Protein AF-A0A2S2R3Y6-F1 (afdb_monomer)

Sequence (111 aa):
MTKILRKYFHQPDPNNTWIRNPFSCDIEKIKNLSEQEQDELIDLVTNGTMKNIFNDKKLIDFWLIVQNDQKQLAEKALRHLIPFCKTYRCEQAFSTYCYMKNKFRNRLNID

pLDDT: mean 82.46, std 13.68, range [43.47, 96.75]

Nearest PDB structures (foldseek):
  5hyn-assembly3_M  TM=2.898E-01  e=4.322E+00  Homo sapiens
  8csr-assembly1_L  TM=2.266E-01  e=9.990E+00  Homo sapiens

Structure (mmCIF, N/CA/C/O backbone):
data_AF-A0A2S2R3Y6-F1
#
_entry.id   AF-A0A2S2R3Y6-F1
#
loop_
_atom_site.group_PDB
_atom_site.id
_atom_site.type_symbol
_atom_site.label_atom_id
_atom_site.label_alt_id
_atom_site.label_comp_id
_atom_site.label_asym_id
_atom_site.label_entity_id
_atom_site.label_seq_id
_atom_site.pdbx_PDB_ins_code
_atom_site.Cartn_x
_atom_site.Cartn_y
_atom_site.Cartn_z
_atom_site.occupancy
_atom_site.B_iso_or_equiv
_atom_site.auth_seq_id
_atom_site.auth_comp_id
_atom_site.auth_asym_id
_atom_site.auth_atom_id
_atom_site.pdbx_PDB_model_num
ATOM 1 N N . MET A 1 1 ? 20.205 -19.215 -7.892 1.00 43.47 1 MET A N 1
ATOM 2 C CA . MET A 1 1 ? 19.682 -17.896 -8.327 1.00 43.47 1 MET A CA 1
ATOM 3 C C . MET A 1 1 ? 19.050 -17.051 -7.202 1.00 43.47 1 MET A C 1
ATOM 5 O O . MET A 1 1 ? 18.785 -15.881 -7.419 1.00 43.47 1 MET A O 1
ATOM 9 N N . THR A 1 2 ? 18.853 -17.575 -5.984 1.00 53.50 2 THR A N 1
ATOM 10 C CA . THR A 1 2 ? 18.064 -16.928 -4.906 1.00 53.50 2 THR A CA 1
ATOM 11 C C . THR A 1 2 ? 18.861 -16.153 -3.841 1.00 53.50 2 THR A C 1
ATOM 13 O O . THR A 1 2 ? 18.279 -15.326 -3.144 1.00 53.50 2 THR A O 1
ATOM 16 N N . LYS A 1 3 ? 20.180 -16.367 -3.697 1.00 56.59 3 LYS A N 1
ATOM 17 C CA . LYS A 1 3 ? 20.990 -15.695 -2.652 1.00 56.59 3 LYS A CA 1
ATOM 18 C C . LYS A 1 3 ? 21.219 -14.197 -2.905 1.00 56.59 3 LYS A C 1
ATOM 20 O O . LYS A 1 3 ? 21.230 -13.431 -1.952 1.00 56.59 3 LYS A O 1
ATOM 25 N N . ILE A 1 4 ? 21.372 -13.779 -4.165 1.00 63.06 4 ILE A N 1
ATOM 26 C CA . ILE A 1 4 ? 21.692 -12.382 -4.515 1.00 63.06 4 ILE A CA 1
ATOM 27 C C . ILE A 1 4 ? 20.490 -11.470 -4.258 1.00 63.06 4 ILE A C 1
ATOM 29 O O . ILE A 1 4 ? 20.644 -10.418 -3.652 1.00 63.06 4 ILE A O 1
ATOM 33 N N . LEU A 1 5 ? 19.282 -11.898 -4.634 1.00 57.47 5 LEU A N 1
ATOM 34 C CA . LEU A 1 5 ? 18.066 -11.100 -4.449 1.00 57.47 5 LEU A CA 1
ATOM 35 C C . LEU A 1 5 ? 17.780 -10.801 -2.968 1.00 57.47 5 LEU A C 1
ATOM 37 O O . LEU A 1 5 ? 17.382 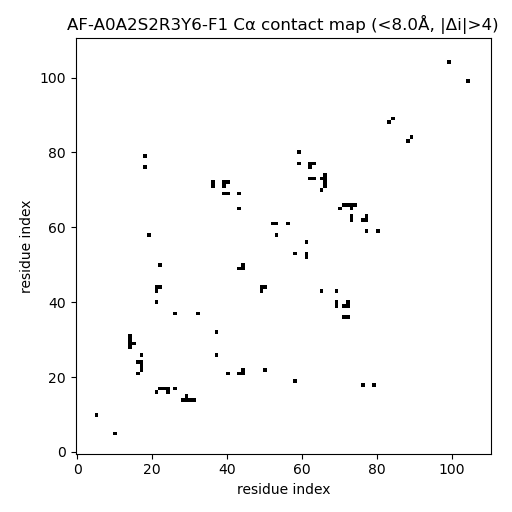-9.689 -2.645 1.00 57.47 5 LEU A O 1
ATOM 41 N N . ARG A 1 6 ? 18.083 -11.726 -2.047 1.00 62.94 6 ARG A N 1
ATOM 42 C CA . ARG A 1 6 ? 17.937 -11.485 -0.597 1.00 62.94 6 ARG A CA 1
ATOM 43 C C . ARG A 1 6 ? 18.834 -10.367 -0.052 1.00 62.94 6 ARG A C 1
ATOM 45 O O . ARG A 1 6 ? 18.536 -9.842 1.010 1.00 62.94 6 ARG A O 1
ATOM 52 N N . LYS A 1 7 ? 19.915 -9.998 -0.753 1.00 65.25 7 LYS A N 1
ATOM 53 C CA . LYS A 1 7 ? 20.753 -8.844 -0.384 1.00 65.25 7 LYS A CA 1
ATOM 54 C C . LYS A 1 7 ? 20.047 -7.513 -0.662 1.00 65.25 7 LYS A C 1
ATOM 56 O O . LYS A 1 7 ? 20.302 -6.537 0.029 1.00 65.25 7 LYS A O 1
ATOM 61 N N . TYR A 1 8 ? 19.193 -7.478 -1.683 1.00 62.50 8 TYR A N 1
ATOM 62 C CA . TYR A 1 8 ? 18.548 -6.254 -2.167 1.00 62.50 8 TYR A CA 1
ATOM 63 C C . TYR A 1 8 ? 17.102 -6.103 -1.684 1.00 62.50 8 TYR A C 1
ATOM 65 O O . TYR A 1 8 ? 16.590 -4.990 -1.645 1.00 62.50 8 TYR A O 1
ATOM 73 N N . PHE A 1 9 ? 16.449 -7.205 -1.308 1.00 65.69 9 PHE A N 1
ATOM 74 C CA . PHE A 1 9 ? 15.077 -7.213 -0.811 1.00 65.69 9 PHE A CA 1
ATOM 75 C C . PHE A 1 9 ? 15.037 -7.768 0.612 1.00 65.69 9 PHE A C 1
ATOM 77 O O . PHE A 1 9 ? 15.364 -8.936 0.838 1.00 65.69 9 PHE A O 1
ATOM 84 N N . HIS A 1 10 ? 14.608 -6.937 1.564 1.00 67.56 10 HIS A N 1
ATOM 85 C CA . HIS A 1 10 ? 14.323 -7.382 2.925 1.00 67.56 10 HIS A CA 1
ATOM 86 C C . HIS A 1 10 ? 13.190 -8.414 2.929 1.00 67.56 10 HIS A C 1
ATOM 88 O O . HIS A 1 10 ? 12.317 -8.408 2.056 1.00 67.56 10 HIS A O 1
ATOM 94 N N . GLN A 1 11 ? 13.212 -9.321 3.909 1.00 71.69 11 GLN A N 1
ATOM 95 C CA . GLN A 1 11 ? 12.102 -10.252 4.081 1.00 71.69 11 GLN A CA 1
ATOM 96 C C . GLN A 1 11 ? 10.811 -9.485 4.407 1.00 71.69 11 GLN A C 1
ATOM 98 O O . GLN A 1 11 ? 10.885 -8.431 5.044 1.00 71.69 11 GLN A O 1
ATOM 103 N N . PRO A 1 12 ? 9.640 -9.986 3.970 1.00 68.94 12 PRO A N 1
ATOM 104 C CA . PRO A 1 12 ? 8.365 -9.377 4.318 1.00 68.94 12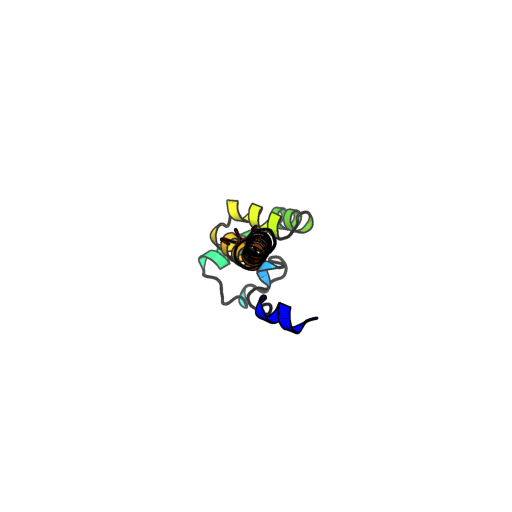 PRO A CA 1
ATOM 105 C C . PRO A 1 12 ? 8.213 -9.320 5.839 1.00 68.94 12 PRO A C 1
ATOM 107 O O . PRO A 1 12 ? 8.250 -10.355 6.502 1.00 68.94 12 PRO A O 1
ATOM 110 N N . ASP A 1 13 ? 8.057 -8.115 6.377 1.00 78.25 13 ASP A N 1
ATOM 111 C CA . ASP A 1 13 ? 7.756 -7.915 7.792 1.00 78.25 13 ASP A CA 1
ATOM 112 C C . ASP A 1 13 ? 6.289 -8.318 8.041 1.00 78.25 13 ASP A C 1
ATOM 114 O O . ASP A 1 13 ? 5.404 -7.806 7.343 1.00 78.25 13 ASP A O 1
ATOM 118 N N . PRO A 1 14 ? 5.995 -9.219 8.996 1.00 75.12 14 PRO A N 1
ATOM 119 C CA . PRO A 1 14 ? 4.620 -9.569 9.353 1.00 75.12 14 PRO A CA 1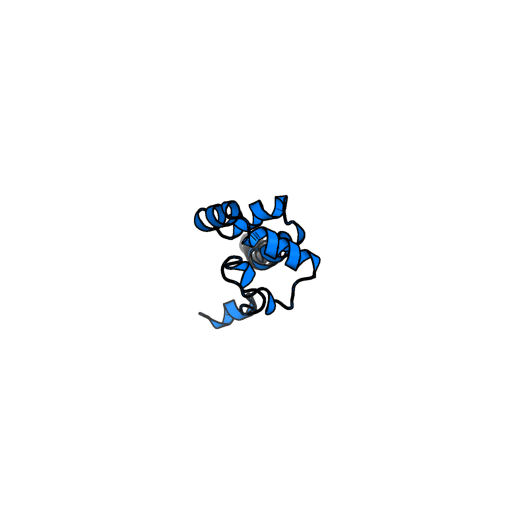
ATOM 120 C C . PRO A 1 14 ? 3.775 -8.358 9.786 1.00 75.12 14 PRO A C 1
ATOM 122 O O . PRO A 1 14 ? 2.561 -8.361 9.573 1.00 75.12 14 PRO A O 1
ATOM 125 N N . ASN A 1 15 ? 4.394 -7.288 10.294 1.00 80.69 15 ASN A N 1
ATOM 126 C CA . ASN A 1 15 ? 3.703 -6.043 10.640 1.00 80.69 15 ASN A CA 1
ATOM 127 C C . ASN A 1 15 ? 3.252 -5.234 9.408 1.00 80.69 15 ASN A C 1
AT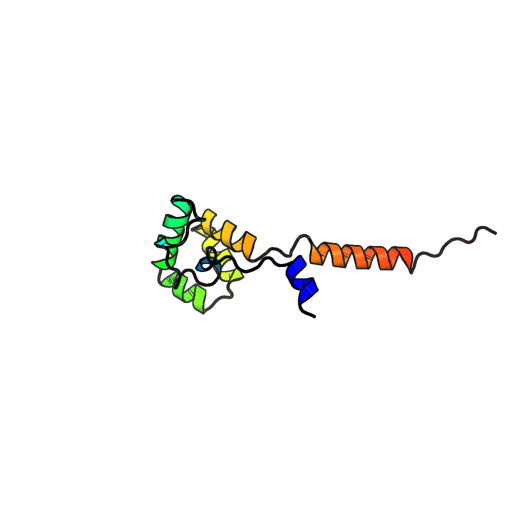OM 129 O O . ASN A 1 15 ? 2.462 -4.308 9.536 1.00 80.69 15 ASN A O 1
ATOM 133 N N . ASN A 1 16 ? 3.713 -5.586 8.202 1.00 86.69 16 ASN A N 1
ATOM 134 C CA . ASN A 1 16 ? 3.376 -4.912 6.941 1.00 86.69 16 ASN A CA 1
ATOM 135 C C . ASN A 1 16 ? 2.338 -5.681 6.106 1.00 86.69 16 ASN A C 1
ATOM 137 O O . ASN A 1 16 ? 2.203 -5.454 4.902 1.00 86.69 16 ASN A O 1
ATOM 141 N N . THR A 1 17 ? 1.601 -6.611 6.713 1.00 87.56 17 THR A N 1
ATOM 142 C CA . THR A 1 17 ? 0.550 -7.387 6.030 1.00 87.56 17 THR A CA 1
ATOM 143 C C . THR A 1 17 ? -0.563 -6.502 5.462 1.00 87.56 17 THR A C 1
ATOM 145 O O . THR A 1 17 ? -1.020 -6.751 4.344 1.00 87.56 17 THR A O 1
ATOM 148 N N . TRP A 1 18 ? -0.906 -5.413 6.158 1.00 92.44 18 TRP A N 1
ATOM 149 C CA . TRP A 1 18 ? -1.876 -4.404 5.716 1.00 92.44 18 TRP A CA 1
ATOM 150 C C . TRP A 1 18 ? -1.494 -3.726 4.392 1.00 92.44 18 TRP A C 1
ATOM 152 O O . TRP A 1 18 ? -2.371 -3.360 3.620 1.00 92.44 18 TRP A O 1
ATOM 162 N N . ILE A 1 19 ? -0.199 -3.641 4.059 1.00 92.94 19 ILE A N 1
ATOM 163 C CA . ILE A 1 19 ? 0.271 -3.065 2.786 1.00 92.94 19 ILE A CA 1
ATOM 164 C C . ILE A 1 19 ? -0.156 -3.937 1.599 1.00 92.94 19 ILE A C 1
ATOM 166 O O . ILE A 1 19 ? -0.420 -3.428 0.511 1.00 92.94 19 ILE A O 1
ATOM 170 N N . ARG A 1 20 ? -0.207 -5.262 1.786 1.00 90.81 20 ARG A N 1
ATOM 171 C CA . ARG A 1 20 ? -0.613 -6.210 0.736 1.00 90.81 20 ARG A CA 1
ATOM 172 C C . ARG A 1 20 ? -2.120 -6.339 0.634 1.00 90.81 20 ARG A C 1
ATOM 174 O O . ARG A 1 20 ? -2.637 -6.470 -0.471 1.00 90.81 20 ARG A O 1
ATOM 181 N N . ASN A 1 21 ? -2.792 -6.372 1.778 1.00 93.19 21 ASN A N 1
ATOM 182 C CA . ASN A 1 21 ? -4.238 -6.459 1.837 1.00 93.19 21 ASN A CA 1
ATOM 183 C C . ASN A 1 21 ? -4.750 -5.731 3.088 1.00 93.19 21 ASN A C 1
ATOM 185 O O . ASN A 1 21 ? -4.792 -6.343 4.161 1.00 93.19 21 ASN A O 1
ATOM 189 N N . PRO A 1 22 ? -5.146 -4.452 2.963 1.00 93.06 22 PRO A N 1
ATOM 190 C CA . PRO A 1 22 ? -5.685 -3.705 4.092 1.00 93.06 22 PRO A CA 1
ATOM 191 C C . PRO A 1 22 ? -7.035 -4.282 4.545 1.00 93.06 22 PRO A C 1
ATOM 193 O O . PRO A 1 22 ? -7.322 -4.309 5.730 1.00 93.06 22 PRO A O 1
ATOM 196 N N . PHE A 1 23 ? -7.830 -4.871 3.645 1.00 93.69 23 PHE A N 1
ATOM 197 C CA . PHE A 1 23 ? -9.155 -5.426 3.967 1.00 93.69 23 PHE A CA 1
ATOM 198 C C . PHE A 1 23 ? -9.124 -6.802 4.654 1.00 93.69 23 PHE A C 1
ATOM 200 O O . PHE A 1 23 ? -10.179 -7.370 4.932 1.00 93.69 23 PHE A O 1
ATOM 207 N N . SER A 1 24 ? -7.939 -7.371 4.887 1.00 90.06 24 SER A N 1
ATOM 208 C CA . SER A 1 24 ? -7.762 -8.682 5.528 1.00 90.06 24 SER A CA 1
ATOM 209 C C . SER A 1 24 ? -6.667 -8.671 6.601 1.00 90.06 24 SER A C 1
ATOM 211 O O . SER A 1 24 ? -6.133 -9.732 6.939 1.00 90.06 24 SER A O 1
ATOM 213 N N . CYS A 1 25 ? -6.291 -7.497 7.115 1.00 86.56 25 CYS A N 1
ATOM 214 C CA . CYS A 1 25 ? -5.316 -7.388 8.192 1.00 86.56 25 CYS A CA 1
ATOM 215 C C . CYS A 1 25 ? -5.984 -7.346 9.569 1.00 86.56 25 CYS A C 1
ATOM 217 O O . CYS A 1 25 ? -7.077 -6.813 9.738 1.00 86.56 25 CYS A O 1
ATOM 219 N N . ASP A 1 26 ? -5.281 -7.880 10.562 1.00 87.31 26 ASP A N 1
ATOM 220 C CA . ASP A 1 26 ? -5.648 -7.748 11.967 1.00 87.31 26 A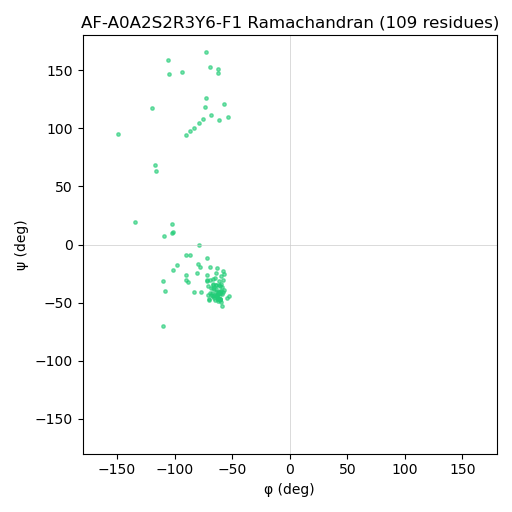SP A CA 1
ATOM 221 C C . ASP A 1 26 ? -5.045 -6.446 12.507 1.00 87.31 26 ASP A C 1
ATOM 223 O O . ASP A 1 26 ? -3.847 -6.396 12.802 1.00 87.31 26 ASP A O 1
ATOM 227 N N . ILE A 1 27 ? -5.859 -5.385 12.550 1.00 84.94 27 ILE A N 1
ATOM 228 C CA . ILE A 1 27 ? -5.417 -4.020 12.877 1.00 84.94 27 ILE A CA 1
ATOM 229 C C . ILE A 1 27 ? -4.778 -3.970 14.271 1.00 84.94 27 ILE A C 1
ATOM 231 O O . ILE A 1 27 ? -3.750 -3.319 14.447 1.00 84.94 27 ILE A O 1
ATOM 235 N N . GLU A 1 28 ? -5.297 -4.743 15.230 1.00 83.69 28 GLU A N 1
ATOM 236 C CA . GLU A 1 28 ? -4.793 -4.786 16.610 1.00 83.69 28 GLU A CA 1
ATOM 237 C C . GLU A 1 28 ? -3.358 -5.326 16.705 1.00 83.69 28 GLU A C 1
ATOM 239 O O . GLU A 1 28 ? -2.615 -5.018 17.641 1.00 83.69 28 GLU A O 1
ATOM 244 N N . LYS A 1 29 ? -2.927 -6.128 15.724 1.00 85.25 29 LYS A N 1
ATOM 245 C CA . LYS A 1 29 ? -1.568 -6.685 15.678 1.00 85.25 29 LYS A CA 1
ATOM 246 C C . LYS A 1 29 ? -0.558 -5.755 15.006 1.00 85.25 29 LYS A C 1
ATOM 248 O O . LYS A 1 29 ? 0.642 -6.035 15.067 1.00 85.25 29 LYS A O 1
ATOM 253 N N . ILE A 1 30 ? -0.998 -4.660 14.384 1.00 86.81 30 ILE A N 1
ATOM 254 C CA . ILE A 1 30 ? -0.127 -3.739 13.652 1.00 86.81 30 ILE A CA 1
ATOM 255 C C . ILE A 1 30 ? 0.527 -2.753 14.626 1.00 86.81 30 ILE A C 1
ATOM 257 O O . ILE A 1 30 ? -0.049 -1.745 15.022 1.00 86.81 30 ILE A O 1
ATOM 261 N N . LYS A 1 31 ? 1.784 -3.025 14.988 1.00 85.75 31 LYS A N 1
ATOM 262 C CA . LYS A 1 31 ? 2.544 -2.205 15.953 1.00 85.75 31 LYS A CA 1
ATOM 263 C C . LYS A 1 31 ? 3.343 -1.063 15.335 1.00 85.75 31 LYS A C 1
ATOM 265 O O . LYS A 1 31 ? 3.951 -0.281 16.056 1.00 85.75 31 LYS A O 1
ATOM 270 N N . ASN A 1 32 ? 3.432 -1.016 14.010 1.00 88.19 32 ASN A N 1
ATOM 271 C CA . ASN A 1 32 ? 4.304 -0.083 13.308 1.00 88.19 32 ASN A CA 1
ATOM 272 C C . ASN A 1 32 ? 3.563 1.128 12.735 1.00 88.19 32 ASN A C 1
ATOM 274 O O . ASN A 1 32 ? 4.183 1.858 11.965 1.00 88.19 32 ASN A O 1
ATOM 278 N N . LEU A 1 33 ? 2.293 1.341 13.092 1.00 90.69 33 LEU A N 1
ATOM 279 C CA . LEU A 1 33 ? 1.502 2.517 12.725 1.00 90.69 33 LEU A CA 1
ATOM 280 C C . LEU A 1 33 ? 1.353 3.475 13.915 1.00 90.69 33 LEU A C 1
ATOM 282 O O . LEU A 1 33 ? 1.318 3.027 15.059 1.00 90.69 33 LEU A O 1
ATOM 286 N N . SER A 1 34 ? 1.300 4.779 13.646 1.00 92.88 34 SER A N 1
ATOM 287 C CA . SER A 1 34 ? 0.860 5.782 14.624 1.00 92.88 34 SER A CA 1
ATOM 288 C C . SER A 1 34 ? -0.655 5.700 14.839 1.00 92.88 34 SER A C 1
ATOM 290 O 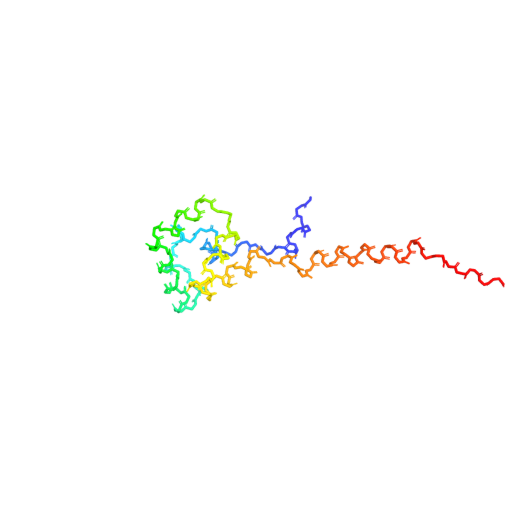O . SER A 1 34 ? -1.357 5.103 14.028 1.00 92.88 34 SER A O 1
ATOM 292 N N . GLU A 1 35 ? -1.169 6.335 15.895 1.00 91.00 35 GLU A N 1
ATOM 293 C CA . GLU A 1 35 ? -2.620 6.428 16.143 1.00 91.00 35 GLU A CA 1
ATOM 294 C C . GLU A 1 35 ? -3.356 7.022 14.931 1.00 91.00 35 GLU A C 1
ATOM 296 O O . GLU A 1 35 ? -4.304 6.432 14.429 1.00 91.00 35 GLU A O 1
ATOM 301 N N . GLN A 1 36 ? -2.828 8.110 14.361 1.00 92.56 36 GLN A N 1
ATOM 302 C CA . GLN A 1 36 ? -3.401 8.726 13.162 1.00 92.56 36 GLN A CA 1
ATOM 303 C C . GLN A 1 36 ? -3.402 7.785 11.943 1.00 92.56 36 GLN A C 1
ATOM 305 O O . GLN A 1 36 ? -4.370 7.746 11.189 1.00 92.56 36 GLN A O 1
ATOM 310 N N . GLU A 1 37 ? -2.329 7.021 11.725 1.00 93.69 37 GLU A N 1
ATOM 311 C CA . GLU A 1 37 ? -2.266 6.058 10.620 1.00 93.69 37 GLU A CA 1
ATOM 312 C C . GLU A 1 37 ? -3.216 4.866 10.844 1.00 93.69 37 GLU A C 1
ATOM 314 O O . GLU A 1 37 ? -3.714 4.287 9.878 1.00 93.69 37 GLU A O 1
ATOM 319 N N . GLN A 1 38 ? -3.465 4.483 12.100 1.00 92.56 38 GLN A N 1
ATOM 320 C CA . GLN A 1 38 ? -4.447 3.453 12.442 1.00 92.56 38 GLN A CA 1
ATOM 321 C C . GLN A 1 38 ? -5.872 3.934 12.164 1.00 92.56 38 GLN A C 1
ATOM 323 O O . GLN A 1 38 ? -6.634 3.184 11.556 1.00 92.56 38 GLN A O 1
ATOM 328 N N . ASP A 1 39 ? -6.205 5.175 12.520 1.00 93.06 39 ASP A N 1
ATOM 329 C CA . ASP A 1 39 ? -7.505 5.779 12.204 1.00 93.06 39 ASP A CA 1
ATOM 330 C C . ASP A 1 39 ? -7.728 5.846 10.685 1.00 93.06 39 ASP A C 1
ATOM 332 O O . ASP A 1 39 ? -8.746 5.373 10.179 1.00 93.06 39 ASP A O 1
ATOM 336 N N . GLU A 1 40 ? -6.725 6.314 9.931 1.00 95.00 40 GLU A N 1
ATOM 337 C CA . GLU A 1 40 ? -6.755 6.311 8.461 1.00 95.00 40 GLU A CA 1
ATOM 338 C C . GLU A 1 40 ? -6.976 4.896 7.893 1.00 95.00 40 GLU A C 1
ATOM 340 O O . GLU A 1 40 ? -7.700 4.713 6.909 1.00 95.00 40 GLU A O 1
ATOM 345 N N . LEU A 1 41 ? -6.363 3.874 8.502 1.00 94.69 41 LEU A N 1
ATOM 346 C CA . LEU A 1 41 ? -6.534 2.486 8.079 1.00 94.69 41 LEU A CA 1
ATOM 347 C C . LEU A 1 41 ? -7.948 1.980 8.375 1.00 94.69 41 LEU A C 1
ATOM 349 O O . LEU A 1 41 ? -8.521 1.306 7.521 1.00 94.69 41 LEU A O 1
ATOM 353 N N . ILE A 1 42 ? -8.513 2.312 9.538 1.00 93.88 42 ILE A N 1
ATOM 354 C CA . ILE A 1 42 ? -9.884 1.954 9.932 1.00 93.88 42 ILE A CA 1
ATOM 355 C C . ILE A 1 42 ? -10.898 2.563 8.956 1.00 93.88 42 ILE A C 1
ATOM 357 O O . ILE A 1 42 ? -11.775 1.850 8.449 1.00 93.88 42 ILE A O 1
ATOM 361 N N . ASP A 1 43 ? -10.744 3.844 8.629 1.00 94.38 43 ASP A N 1
ATOM 362 C CA . ASP A 1 43 ? -11.592 4.536 7.657 1.00 94.38 43 ASP A CA 1
ATOM 363 C C . ASP A 1 43 ? -11.498 3.889 6.269 1.00 94.38 43 ASP A C 1
ATOM 365 O O . ASP A 1 43 ? -12.512 3.649 5.603 1.00 94.38 43 ASP A O 1
ATOM 369 N N .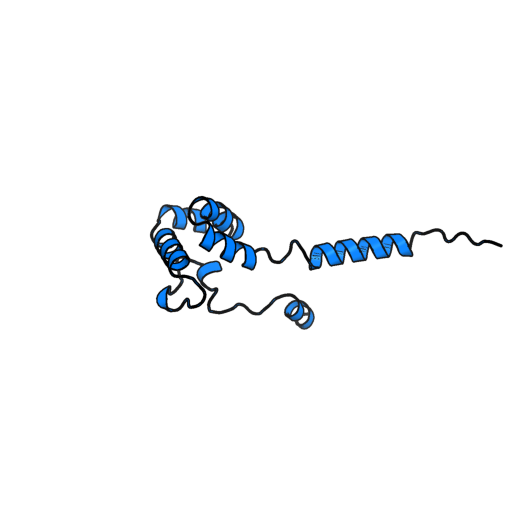 LEU A 1 44 ? -10.279 3.536 5.848 1.00 95.12 44 LEU A N 1
ATOM 370 C CA . LEU A 1 44 ? -10.031 2.876 4.571 1.00 95.12 44 LEU A CA 1
ATOM 371 C C . LEU A 1 44 ? -10.719 1.507 4.485 1.00 95.12 44 LEU A C 1
ATOM 373 O O . LEU A 1 44 ? -11.382 1.219 3.486 1.00 95.12 44 LEU A O 1
ATOM 377 N N . VAL A 1 45 ? -10.571 0.652 5.505 1.00 93.88 45 VAL A N 1
ATOM 378 C CA . VAL A 1 45 ? -11.121 -0.718 5.468 1.00 93.88 45 VAL A CA 1
ATOM 379 C C . VAL A 1 45 ? -12.640 -0.755 5.587 1.00 93.88 45 VAL A C 1
ATOM 381 O O . VAL A 1 45 ? -13.274 -1.680 5.074 1.00 93.88 45 VAL A O 1
ATOM 384 N N . THR A 1 46 ? -13.224 0.261 6.221 1.00 93.62 46 THR A N 1
ATOM 385 C CA . THR A 1 46 ? -14.677 0.411 6.368 1.00 93.62 46 THR A CA 1
ATOM 386 C C . THR A 1 46 ? -15.324 0.929 5.076 1.00 93.62 46 THR A C 1
ATOM 388 O O . THR A 1 46 ? -16.518 0.732 4.841 1.00 93.62 46 THR A O 1
ATOM 391 N N . ASN A 1 47 ? -14.543 1.536 4.179 1.00 93.88 47 ASN A N 1
ATOM 392 C CA . ASN A 1 47 ? -15.034 2.074 2.919 1.00 93.88 47 ASN A CA 1
ATOM 393 C C . ASN A 1 47 ? -15.236 0.976 1.852 1.00 93.88 47 ASN A C 1
ATOM 395 O O . ASN A 1 47 ? -14.300 0.498 1.203 1.00 93.88 47 ASN A O 1
ATOM 399 N N . GLY A 1 48 ? -16.500 0.618 1.605 1.00 93.00 48 GLY A N 1
ATOM 400 C CA . GLY A 1 48 ? -16.876 -0.377 0.594 1.00 93.00 48 GLY A CA 1
ATOM 401 C C . GLY A 1 48 ? -16.473 -0.008 -0.841 1.00 93.00 48 GLY A C 1
ATOM 402 O O . GLY A 1 48 ? -16.129 -0.890 -1.628 1.00 93.00 48 GLY A O 1
ATOM 403 N N . THR A 1 49 ? -16.439 1.282 -1.185 1.00 95.00 49 THR A N 1
ATOM 404 C CA . THR A 1 49 ? -15.974 1.747 -2.501 1.00 95.00 49 THR A CA 1
ATOM 405 C C . THR A 1 49 ? -14.481 1.488 -2.666 1.00 95.00 49 THR A C 1
ATOM 407 O O . THR A 1 49 ? -14.056 0.993 -3.709 1.00 95.00 49 THR A O 1
ATOM 410 N N . MET A 1 50 ? -13.688 1.736 -1.620 1.00 95.12 50 MET A N 1
ATOM 411 C CA . MET A 1 50 ? -12.251 1.444 -1.633 1.00 95.12 50 MET A CA 1
ATOM 412 C C . MET A 1 50 ? -11.982 -0.055 -1.760 1.00 95.12 50 MET A C 1
ATOM 414 O O . MET A 1 50 ? -11.057 -0.448 -2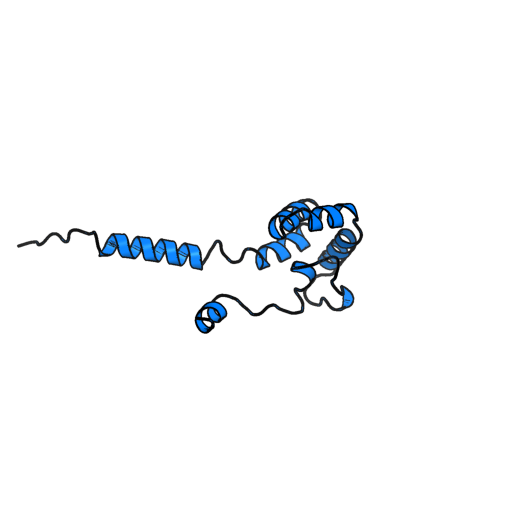.469 1.00 95.12 50 MET A O 1
ATOM 418 N N . LYS A 1 51 ? -12.830 -0.905 -1.169 1.00 95.69 51 LYS A N 1
ATOM 419 C CA . LYS A 1 51 ? -12.753 -2.362 -1.353 1.00 95.69 51 LYS A CA 1
ATOM 420 C C . LYS A 1 51 ? -12.975 -2.781 -2.807 1.00 95.69 51 LYS A C 1
ATOM 422 O O . LYS A 1 51 ? -12.260 -3.644 -3.309 1.00 95.69 51 LYS A O 1
ATOM 427 N N . ASN A 1 52 ? -13.927 -2.156 -3.497 1.00 96.12 52 ASN A N 1
ATOM 428 C CA . ASN A 1 52 ? -14.149 -2.409 -4.923 1.00 96.12 52 ASN A CA 1
ATOM 429 C C . ASN A 1 52 ? -12.948 -1.944 -5.759 1.00 96.12 52 ASN A C 1
ATOM 431 O O . ASN A 1 52 ? -12.427 -2.713 -6.561 1.00 96.12 52 ASN A O 1
ATOM 435 N N . ILE A 1 53 ? -12.436 -0.735 -5.499 1.00 95.81 53 ILE A N 1
ATOM 436 C CA . ILE A 1 53 ? -11.242 -0.203 -6.177 1.00 95.81 53 ILE A CA 1
ATOM 437 C C . ILE A 1 53 ? -10.035 -1.124 -5.965 1.00 95.81 53 ILE A C 1
ATOM 439 O O . ILE A 1 53 ? -9.284 -1.367 -6.907 1.00 95.81 53 ILE A O 1
ATOM 443 N N . PHE A 1 54 ? -9.850 -1.662 -4.759 1.00 96.38 54 PHE A N 1
ATOM 444 C CA . PHE A 1 54 ? -8.776 -2.608 -4.456 1.00 96.38 54 PHE A CA 1
ATOM 445 C C . PHE A 1 54 ? -8.862 -3.891 -5.288 1.00 96.38 54 PHE A C 1
ATOM 447 O O . PHE A 1 54 ? -7.834 -4.384 -5.746 1.00 96.38 54 PHE A O 1
ATOM 454 N N . ASN A 1 55 ? -10.069 -4.417 -5.509 1.00 94.75 55 ASN A N 1
ATOM 455 C CA . ASN A 1 55 ? -10.265 -5.614 -6.328 1.00 94.75 55 ASN A CA 1
ATOM 456 C C . ASN A 1 55 ? -10.036 -5.347 -7.826 1.00 94.75 55 ASN A C 1
ATOM 458 O O . ASN A 1 55 ? -9.584 -6.240 -8.542 1.00 94.75 55 ASN A O 1
ATOM 462 N N . ASP A 1 56 ? -10.312 -4.125 -8.288 1.00 96.75 56 ASP A N 1
ATOM 463 C CA . ASP A 1 56 ? -10.232 -3.753 -9.706 1.00 96.75 56 ASP A CA 1
ATOM 464 C C . ASP A 1 56 ? -8.852 -3.223 -10.133 1.00 96.75 56 ASP A C 1
ATOM 466 O O . ASP A 1 56 ? -8.485 -3.281 -11.312 1.00 96.75 56 ASP A O 1
ATOM 470 N N . LYS A 1 57 ? -8.080 -2.648 -9.204 1.00 94.69 57 LYS A N 1
ATOM 471 C CA . LYS A 1 57 ? -6.806 -1.971 -9.486 1.00 94.69 57 LYS A CA 1
ATOM 472 C C . LYS A 1 57 ? -5.607 -2.796 -9.038 1.00 94.69 57 LYS A C 1
ATOM 474 O O . LYS A 1 57 ? -5.674 -3.647 -8.158 1.00 94.69 57 LYS A O 1
ATOM 479 N N . LYS A 1 58 ? -4.443 -2.506 -9.627 1.00 94.88 58 LYS A N 1
ATOM 480 C CA . LYS A 1 58 ? -3.178 -3.043 -9.113 1.00 94.88 58 LYS A CA 1
ATOM 481 C C . LYS A 1 58 ? -2.867 -2.396 -7.767 1.00 94.88 58 LYS A C 1
ATOM 483 O O . LYS A 1 58 ? -3.196 -1.237 -7.543 1.00 94.88 58 LYS A O 1
ATOM 488 N N . LEU A 1 59 ? -2.133 -3.114 -6.920 1.00 93.56 59 LEU A N 1
ATOM 489 C CA . LEU A 1 59 ? -1.816 -2.678 -5.558 1.00 93.56 59 LEU A CA 1
ATOM 490 C C . LEU A 1 59 ? -1.189 -1.274 -5.487 1.00 93.56 59 LEU A C 1
ATOM 492 O O . LEU A 1 59 ? -1.583 -0.467 -4.656 1.00 93.56 59 LEU A O 1
ATOM 496 N N . ILE A 1 60 ? -0.231 -0.965 -6.367 1.00 93.50 60 ILE A N 1
ATOM 497 C CA . ILE A 1 60 ? 0.415 0.359 -6.397 1.00 93.50 60 ILE A CA 1
ATOM 498 C C . ILE A 1 60 ? -0.585 1.445 -6.808 1.00 93.50 60 ILE A C 1
ATOM 500 O O . ILE A 1 60 ? -0.636 2.491 -6.171 1.00 93.50 60 ILE A O 1
ATOM 504 N N . ASP A 1 61 ? -1.398 1.182 -7.833 1.00 94.75 61 ASP A N 1
ATOM 505 C CA . ASP A 1 61 ? -2.410 2.128 -8.314 1.00 94.75 61 ASP A CA 1
ATOM 506 C C . ASP A 1 61 ? -3.470 2.392 -7.237 1.00 94.75 61 ASP A C 1
ATOM 508 O O . ASP A 1 61 ? -3.891 3.528 -7.050 1.00 94.75 61 ASP A O 1
ATOM 512 N N . PHE A 1 62 ? -3.854 1.359 -6.482 1.00 96.50 62 PHE A N 1
ATOM 513 C CA . PHE A 1 62 ? -4.730 1.490 -5.322 1.00 96.50 62 PHE A CA 1
ATOM 514 C C . PHE A 1 62 ? -4.131 2.430 -4.268 1.00 96.50 62 PHE A C 1
ATOM 516 O O . PHE A 1 62 ? -4.773 3.407 -3.895 1.00 96.50 62 PHE A O 1
ATOM 523 N N . TRP A 1 63 ? -2.888 2.202 -3.833 1.00 96.00 63 TRP A N 1
ATOM 524 C CA . TRP A 1 63 ? -2.256 3.061 -2.824 1.00 96.00 63 TRP A CA 1
ATOM 525 C C . TRP A 1 63 ? -2.022 4.498 -3.312 1.00 96.00 63 TRP A C 1
ATOM 527 O O . TRP A 1 63 ? -2.069 5.423 -2.506 1.00 96.00 63 TRP A O 1
ATOM 537 N N . LEU A 1 64 ? -1.828 4.707 -4.618 1.00 95.00 64 LEU A N 1
ATOM 538 C CA . LEU A 1 64 ? -1.797 6.048 -5.215 1.00 95.00 64 LEU A CA 1
ATOM 539 C C . LEU A 1 64 ? -3.161 6.751 -5.146 1.00 95.00 64 LEU A C 1
ATOM 541 O O . LEU A 1 64 ? -3.203 7.961 -4.958 1.00 95.00 64 LEU A O 1
ATOM 545 N N . ILE A 1 65 ? -4.270 6.015 -5.271 1.00 95.81 65 ILE A N 1
ATOM 546 C CA . ILE A 1 65 ? -5.624 6.570 -5.107 1.00 95.81 65 ILE A CA 1
ATOM 547 C C . ILE A 1 65 ? -5.884 6.923 -3.638 1.00 95.81 65 ILE A C 1
ATOM 549 O O . ILE A 1 65 ? -6.322 8.035 -3.352 1.00 95.81 65 ILE A O 1
ATOM 553 N N . VAL A 1 66 ? -5.558 6.009 -2.715 1.00 95.31 66 VAL A N 1
ATOM 554 C CA . VAL A 1 66 ? -5.703 6.202 -1.257 1.00 95.31 66 VAL A CA 1
ATOM 555 C C . VAL A 1 66 ? -4.916 7.420 -0.768 1.00 95.31 66 VAL A C 1
ATOM 557 O O . VAL A 1 66 ? -5.349 8.107 0.149 1.00 95.31 66 VAL A O 1
ATOM 560 N N . GLN A 1 67 ? -3.795 7.753 -1.415 1.00 94.44 67 GLN A N 1
ATOM 561 C CA . GLN A 1 67 ? -2.962 8.903 -1.056 1.00 94.44 67 GLN A CA 1
ATOM 562 C C . GLN A 1 67 ? -3.692 10.256 -1.076 1.00 94.44 67 GLN A C 1
ATOM 564 O O . GLN A 1 67 ? -3.239 11.185 -0.406 1.00 94.44 67 GLN A O 1
ATOM 569 N N . ASN A 1 68 ? -4.793 10.377 -1.824 1.00 92.00 68 ASN A N 1
ATOM 570 C CA . ASN A 1 68 ? -5.580 11.607 -1.867 1.00 92.00 68 ASN A CA 1
ATOM 571 C C . ASN A 1 68 ? -6.303 11.886 -0.542 1.00 92.00 68 ASN A C 1
ATOM 573 O O . ASN A 1 68 ? -6.350 13.041 -0.125 1.00 92.00 68 ASN A O 1
ATOM 577 N N . ASP A 1 69 ? -6.800 10.836 0.120 1.00 90.19 69 ASP A N 1
ATOM 578 C CA . ASP A 1 69 ? -7.649 10.950 1.311 1.00 90.19 69 ASP A CA 1
ATOM 579 C C . ASP A 1 69 ? -6.909 10.514 2.594 1.00 90.19 69 ASP A C 1
ATOM 581 O O . ASP A 1 69 ? -7.009 11.182 3.619 1.00 90.19 69 ASP A O 1
ATOM 585 N N . GLN A 1 70 ? -6.101 9.447 2.539 1.00 92.44 70 GLN A N 1
ATOM 586 C CA . GLN A 1 70 ? -5.311 8.904 3.658 1.00 92.44 70 GLN A CA 1
ATOM 587 C C . GLN A 1 70 ? -3.807 8.998 3.366 1.00 92.44 70 GLN A C 1
ATOM 589 O O . GLN A 1 70 ? -3.111 8.010 3.096 1.00 92.44 70 GLN A O 1
ATOM 594 N N . LYS A 1 71 ? -3.297 10.233 3.341 1.00 91.81 71 LYS A N 1
ATOM 595 C CA . LYS A 1 71 ? -1.949 10.534 2.843 1.00 91.81 71 LYS A CA 1
ATOM 596 C C . LYS A 1 71 ? -0.838 9.862 3.654 1.00 91.81 71 LYS A C 1
ATOM 598 O O . LYS A 1 71 ? 0.124 9.388 3.044 1.00 91.81 71 LYS A O 1
ATOM 603 N N . GLN A 1 72 ? -0.930 9.840 4.987 1.00 92.44 72 GLN A N 1
ATOM 604 C CA . GLN A 1 72 ? 0.153 9.327 5.836 1.00 92.44 72 GLN A CA 1
ATOM 605 C C . GLN A 1 72 ? 0.279 7.809 5.691 1.00 92.44 72 GLN A C 1
ATOM 607 O O . GLN A 1 72 ? 1.367 7.291 5.412 1.00 92.44 72 GLN A O 1
ATOM 612 N N . LEU A 1 73 ? -0.855 7.114 5.768 1.00 94.81 73 LEU A N 1
ATOM 613 C CA . LEU A 1 73 ? -0.949 5.676 5.569 1.00 94.81 73 LEU A CA 1
ATOM 614 C C . LEU A 1 73 ? -0.463 5.268 4.171 1.00 94.81 73 LEU A C 1
ATOM 616 O O . LEU A 1 73 ? 0.385 4.379 4.029 1.00 94.81 73 LEU A O 1
ATOM 620 N N . ALA A 1 74 ? -0.954 5.945 3.129 1.00 94.56 74 ALA A N 1
ATOM 621 C CA . ALA A 1 74 ? -0.585 5.646 1.750 1.00 94.56 74 ALA A CA 1
ATOM 622 C C . ALA A 1 74 ? 0.901 5.886 1.473 1.00 94.56 74 ALA A C 1
ATOM 624 O O . ALA A 1 74 ? 1.542 5.075 0.804 1.00 94.56 74 ALA A O 1
ATOM 625 N N . GLU A 1 75 ? 1.487 6.966 1.998 1.00 92.62 75 GLU A N 1
ATOM 626 C CA . GLU A 1 75 ? 2.910 7.248 1.809 1.00 92.62 75 GLU A CA 1
ATOM 627 C C . GLU A 1 75 ? 3.784 6.118 2.370 1.00 92.62 75 GLU A C 1
ATOM 629 O O . GLU A 1 75 ? 4.761 5.700 1.739 1.00 92.62 75 GLU A O 1
ATOM 634 N N . LYS A 1 76 ? 3.411 5.569 3.525 1.00 91.19 76 LYS A N 1
ATOM 635 C CA . LYS A 1 76 ? 4.115 4.448 4.152 1.00 91.19 76 LYS A CA 1
ATOM 636 C C . LYS A 1 76 ? 4.012 3.167 3.330 1.00 91.19 76 LYS A C 1
ATOM 638 O O . LYS A 1 76 ? 5.031 2.506 3.101 1.00 91.19 76 LYS A O 1
ATOM 643 N N . ALA A 1 77 ? 2.821 2.862 2.818 1.00 92.38 77 ALA A N 1
ATOM 644 C CA . ALA A 1 77 ? 2.611 1.745 1.905 1.00 92.38 77 ALA A CA 1
ATOM 645 C C . ALA A 1 77 ? 3.436 1.902 0.615 1.00 92.38 77 ALA A C 1
ATOM 647 O O . ALA A 1 77 ? 4.159 0.987 0.215 1.00 92.38 77 ALA A O 1
ATOM 648 N N . LEU A 1 78 ? 3.406 3.084 -0.007 1.00 91.56 78 LEU A N 1
ATOM 649 C CA . LEU A 1 78 ? 4.121 3.373 -1.253 1.00 91.56 78 LEU A CA 1
ATOM 650 C C . LEU A 1 78 ? 5.642 3.335 -1.081 1.00 91.56 78 LEU A C 1
ATOM 652 O O . LEU A 1 78 ? 6.333 2.796 -1.945 1.00 91.56 78 LEU A O 1
ATOM 656 N N . ARG A 1 79 ? 6.183 3.823 0.043 1.00 87.44 79 ARG A N 1
ATOM 657 C CA . ARG A 1 79 ? 7.617 3.694 0.366 1.00 87.44 79 ARG A CA 1
ATOM 658 C C . ARG A 1 79 ? 8.058 2.231 0.439 1.00 87.44 79 ARG A C 1
ATOM 660 O O . ARG A 1 79 ? 9.185 1.919 0.057 1.00 87.44 79 ARG A O 1
ATOM 667 N N . HIS A 1 80 ? 7.182 1.337 0.898 1.00 84.94 80 HIS A N 1
ATOM 668 C CA . HIS A 1 80 ? 7.451 -0.099 0.924 1.00 84.94 80 HIS A CA 1
ATOM 669 C C . HIS A 1 80 ? 7.312 -0.750 -0.463 1.00 84.94 80 HIS A C 1
ATOM 671 O O . HIS A 1 80 ? 8.125 -1.596 -0.835 1.00 84.94 80 HIS A O 1
ATOM 677 N N . LEU A 1 81 ? 6.297 -0.356 -1.238 1.00 86.88 81 LEU A N 1
ATOM 678 C CA . LEU A 1 81 ? 5.972 -0.950 -2.542 1.00 86.88 81 LEU A CA 1
ATOM 679 C C . LEU A 1 81 ? 6.833 -0.445 -3.698 1.00 86.88 81 LEU A C 1
ATOM 681 O O . LEU A 1 81 ? 7.023 -1.164 -4.681 1.00 86.88 81 LEU A O 1
ATOM 685 N N . ILE A 1 82 ? 7.401 0.753 -3.574 1.00 84.25 82 ILE A N 1
ATOM 686 C CA . ILE A 1 82 ? 8.253 1.375 -4.588 1.00 84.2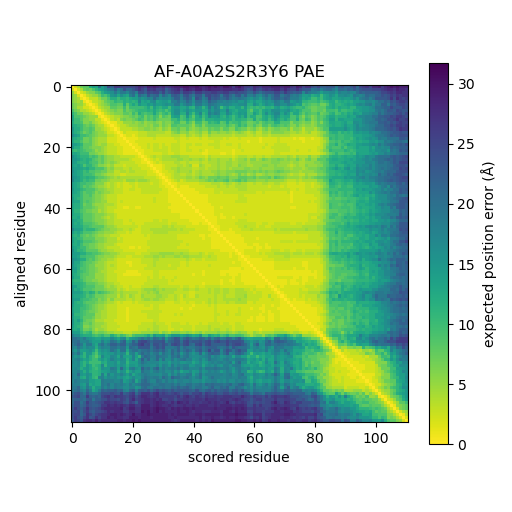5 82 ILE A CA 1
ATOM 687 C C . ILE A 1 82 ? 9.683 1.561 -4.037 1.00 84.25 82 ILE A C 1
ATOM 689 O O . ILE A 1 82 ? 10.183 2.686 -3.966 1.00 84.25 82 ILE A O 1
ATOM 693 N N . PRO A 1 83 ? 10.420 0.478 -3.696 1.00 67.38 83 PRO A N 1
ATOM 694 C CA . PRO A 1 83 ? 11.820 0.620 -3.294 1.00 67.38 83 PRO A CA 1
ATOM 695 C C . PRO A 1 83 ? 12.725 1.032 -4.473 1.00 67.38 83 PRO A C 1
ATOM 697 O O . PRO A 1 83 ? 13.845 1.503 -4.280 1.00 67.38 83 PRO A O 1
ATOM 700 N N . PHE A 1 84 ? 12.263 0.821 -5.714 1.00 56.72 84 PHE A N 1
ATOM 701 C CA . PHE A 1 84 ? 13.122 0.528 -6.868 1.00 56.72 84 PHE A CA 1
ATOM 702 C C . PHE A 1 84 ? 13.415 1.661 -7.853 1.00 56.72 84 PHE A C 1
ATOM 704 O O . PHE A 1 84 ? 14.054 1.410 -8.877 1.00 56.72 84 PHE A O 1
ATOM 711 N N . CYS A 1 85 ? 13.058 2.909 -7.556 1.00 52.28 85 CYS A N 1
ATOM 712 C CA . CYS A 1 85 ? 13.505 4.011 -8.412 1.00 52.28 85 CYS A CA 1
ATOM 713 C C . CYS A 1 85 ? 14.960 4.447 -8.149 1.00 52.28 85 CYS A C 1
ATOM 715 O O . CYS A 1 85 ? 15.526 5.111 -9.008 1.00 52.28 85 CYS A O 1
ATOM 717 N N . LYS A 1 86 ? 15.601 4.088 -7.020 1.00 53.47 86 LYS A N 1
ATOM 718 C CA . LYS A 1 86 ? 16.879 4.728 -6.623 1.00 53.47 86 LYS A CA 1
ATOM 719 C C . LYS A 1 86 ? 18.155 3.887 -6.698 1.00 53.47 86 LYS A C 1
ATOM 721 O O . LYS A 1 86 ? 19.201 4.478 -6.935 1.00 53.47 86 LYS A O 1
ATOM 726 N N . THR A 1 87 ? 18.127 2.569 -6.497 1.00 61.94 87 THR A N 1
ATOM 727 C CA . THR A 1 87 ? 19.375 1.776 -6.393 1.00 61.94 87 THR A CA 1
ATOM 728 C C . THR A 1 87 ? 19.595 0.864 -7.582 1.00 61.94 87 THR A C 1
ATOM 730 O O . THR A 1 87 ? 20.446 1.185 -8.388 1.00 61.94 87 THR A O 1
ATOM 733 N N . TYR A 1 88 ? 18.824 -0.205 -7.792 1.00 66.81 88 TYR A N 1
ATOM 734 C CA . TYR A 1 88 ? 19.151 -1.157 -8.869 1.00 66.81 88 TYR A CA 1
ATOM 735 C C . TYR A 1 88 ? 19.078 -0.558 -10.280 1.00 66.81 88 TYR A C 1
ATOM 737 O O . TYR A 1 88 ? 19.960 -0.792 -11.100 1.00 66.81 88 TYR A O 1
ATOM 745 N N . ARG A 1 89 ? 18.032 0.221 -10.593 1.00 66.31 89 ARG A N 1
ATOM 746 C CA . ARG A 1 89 ? 17.918 0.870 -11.911 1.00 66.31 89 ARG A CA 1
ATOM 747 C C . ARG A 1 89 ? 19.007 1.920 -12.109 1.00 66.31 89 ARG A C 1
ATOM 749 O O . ARG A 1 89 ? 19.568 1.989 -13.198 1.00 66.31 89 ARG A O 1
ATOM 756 N N . CYS A 1 90 ? 19.358 2.663 -11.060 1.00 67.75 90 CYS A N 1
ATOM 757 C CA . CYS A 1 90 ? 20.499 3.573 -11.081 1.00 67.75 90 CYS A CA 1
ATOM 758 C C . CYS A 1 90 ? 21.814 2.806 -11.252 1.00 67.75 90 CYS A C 1
ATOM 760 O O . CYS A 1 90 ? 22.583 3.143 -12.134 1.00 67.75 90 CYS A O 1
ATOM 762 N N . GLU A 1 91 ? 22.060 1.740 -10.492 1.00 78.50 91 GLU A N 1
ATOM 763 C CA . GLU A 1 91 ? 23.238 0.869 -10.589 1.00 78.50 91 GLU A CA 1
ATOM 764 C C . GLU A 1 91 ? 23.365 0.243 -11.980 1.00 78.50 91 GLU A C 1
ATOM 766 O O . GLU A 1 91 ? 24.454 0.220 -12.546 1.00 78.50 91 GLU A O 1
ATOM 771 N N . GLN A 1 92 ? 22.263 -0.226 -12.569 1.00 80.88 92 GLN A N 1
ATOM 772 C CA . GLN A 1 92 ? 22.224 -0.759 -13.930 1.00 80.88 92 GLN A CA 1
ATOM 773 C C . GLN A 1 92 ? 22.498 0.338 -14.966 1.00 80.88 92 GLN A C 1
ATOM 775 O O . GLN A 1 92 ? 23.292 0.118 -15.884 1.00 80.88 92 GLN A O 1
ATOM 780 N N . ALA A 1 93 ? 21.895 1.521 -14.816 1.00 81.00 93 ALA A N 1
ATOM 781 C CA . ALA A 1 93 ? 22.152 2.667 -15.684 1.00 81.00 93 ALA A CA 1
ATOM 782 C C . ALA A 1 93 ? 23.619 3.126 -15.586 1.00 81.00 93 ALA A C 1
ATOM 784 O O . ALA A 1 93 ? 24.286 3.270 -16.608 1.00 81.00 93 ALA A O 1
ATOM 785 N N . PHE A 1 94 ? 24.163 3.249 -14.372 1.00 80.31 94 PHE A N 1
ATOM 786 C CA . PHE A 1 94 ? 25.569 3.556 -14.103 1.00 80.31 94 PHE A CA 1
ATOM 787 C C . PHE A 1 94 ? 26.512 2.480 -14.646 1.00 80.31 94 PHE A C 1
ATOM 789 O O . PHE A 1 94 ? 27.521 2.816 -15.258 1.00 80.31 94 PHE A O 1
ATOM 796 N N . SER A 1 95 ? 26.190 1.195 -14.486 1.00 84.25 95 SER A N 1
ATOM 797 C CA . SER A 1 95 ? 26.993 0.089 -15.027 1.00 84.25 95 SER A CA 1
ATOM 798 C C . SER A 1 95 ? 27.029 0.128 -16.551 1.00 84.25 95 SER A C 1
ATOM 800 O O . SER A 1 95 ? 28.094 -0.014 -17.150 1.00 84.25 95 SER A O 1
ATOM 802 N N . THR A 1 96 ? 25.880 0.386 -17.181 1.00 85.06 96 THR A N 1
ATOM 803 C CA . THR A 1 96 ? 25.761 0.541 -18.637 1.00 85.06 96 THR A CA 1
ATOM 804 C C . THR A 1 96 ? 26.563 1.747 -19.127 1.00 85.06 96 THR A C 1
ATOM 806 O O . THR A 1 96 ? 27.329 1.635 -20.082 1.00 85.06 96 THR A O 1
ATOM 809 N N . TYR A 1 97 ? 26.466 2.880 -18.429 1.00 83.19 97 TYR A N 1
ATOM 810 C CA . TYR A 1 97 ? 27.239 4.083 -18.725 1.00 83.19 97 TYR A CA 1
ATOM 811 C C . TYR A 1 97 ? 28.755 3.860 -18.579 1.00 83.19 97 TYR A C 1
ATOM 813 O O . TYR A 1 97 ? 29.525 4.196 -19.480 1.00 83.19 97 TYR A O 1
ATOM 821 N N . CYS A 1 98 ? 29.201 3.236 -17.485 1.00 79.94 98 CYS A N 1
ATOM 822 C CA . CYS A 1 98 ? 30.602 2.868 -17.272 1.00 79.94 98 CYS A CA 1
ATOM 823 C C . CYS A 1 98 ? 31.114 1.907 -18.353 1.00 79.94 98 CYS A C 1
ATOM 825 O O . CYS A 1 98 ? 32.226 2.080 -18.854 1.00 79.94 98 CYS A O 1
ATOM 827 N N . TYR A 1 99 ? 30.304 0.923 -18.749 1.00 79.00 99 TYR A N 1
ATOM 828 C CA . TYR A 1 99 ? 30.632 -0.001 -19.831 1.00 79.00 99 TYR A CA 1
ATOM 829 C C . TYR A 1 99 ? 30.805 0.730 -21.169 1.00 79.00 99 TYR A C 1
ATOM 831 O O . TYR A 1 99 ? 31.815 0.534 -21.846 1.00 79.00 99 TYR A O 1
ATOM 839 N N . MET A 1 100 ? 29.881 1.631 -21.518 1.00 74.75 100 MET A N 1
ATOM 840 C CA . MET A 1 100 ? 29.977 2.444 -22.734 1.00 74.75 100 MET A CA 1
ATOM 841 C C . MET A 1 100 ? 31.238 3.317 -22.740 1.00 74.75 100 MET A C 1
ATOM 843 O O . MET A 1 100 ? 31.992 3.317 -23.714 1.00 74.75 100 MET A O 1
ATOM 847 N N . LYS A 1 101 ? 31.511 4.008 -21.626 1.00 75.19 101 LYS A N 1
ATOM 848 C CA . LYS A 1 101 ? 32.662 4.909 -21.485 1.00 75.19 101 LYS A CA 1
ATOM 849 C C . LYS A 1 101 ? 34.004 4.183 -21.573 1.00 75.19 101 LYS A C 1
ATOM 851 O O . LYS A 1 101 ? 34.957 4.760 -22.085 1.00 75.19 101 LYS A O 1
ATOM 856 N N . ASN A 1 102 ? 34.099 2.953 -21.074 1.00 67.44 102 ASN A N 1
ATOM 857 C CA . ASN A 1 102 ? 35.363 2.215 -21.044 1.00 67.44 102 ASN A CA 1
ATOM 858 C C . ASN A 1 102 ? 35.607 1.365 -22.298 1.00 67.44 102 ASN A C 1
ATOM 860 O O . ASN A 1 102 ? 36.763 1.189 -22.671 1.00 67.44 102 ASN A O 1
ATOM 864 N N . LYS A 1 103 ? 34.557 0.850 -22.954 1.00 61.81 103 LYS A N 1
ATOM 865 C CA . LYS A 1 103 ? 34.698 -0.039 -24.120 1.00 61.81 103 LYS A CA 1
ATOM 866 C C . LYS A 1 103 ? 34.789 0.703 -25.458 1.00 61.81 103 LYS A C 1
ATOM 868 O O . LYS A 1 103 ? 35.468 0.222 -26.355 1.00 61.81 103 LYS A O 1
ATOM 873 N N . PHE A 1 104 ? 34.132 1.857 -25.591 1.00 60.97 104 PHE A N 1
ATOM 874 C CA . PHE A 1 104 ? 34.068 2.613 -26.853 1.00 60.97 104 PHE A CA 1
ATOM 875 C C . PHE A 1 104 ? 34.876 3.916 -26.836 1.00 60.97 104 PHE A C 1
ATOM 877 O O . PHE A 1 104 ? 34.806 4.704 -27.776 1.00 60.97 104 PHE A O 1
ATOM 884 N N . ARG A 1 105 ? 35.660 4.171 -25.780 1.00 62.94 105 ARG A N 1
ATOM 885 C CA . ARG A 1 105 ? 36.634 5.265 -25.806 1.00 62.94 105 ARG A CA 1
ATOM 886 C C . ARG A 1 105 ? 37.821 4.854 -26.665 1.00 62.94 105 ARG A C 1
ATOM 888 O O . ARG A 1 105 ? 38.648 4.058 -26.225 1.00 62.94 105 ARG A O 1
ATOM 895 N N . ASN A 1 106 ? 37.930 5.463 -27.843 1.00 66.06 106 ASN A N 1
ATOM 896 C CA . ASN A 1 106 ? 39.191 5.547 -28.569 1.00 66.06 106 ASN A CA 1
ATOM 897 C C . ASN A 1 106 ? 40.238 6.139 -27.619 1.00 66.06 106 ASN A C 1
ATOM 899 O O . ASN A 1 106 ? 40.146 7.304 -27.225 1.00 66.06 106 ASN A O 1
ATOM 903 N N . ARG A 1 107 ? 41.197 5.318 -27.189 1.00 65.94 107 ARG A N 1
ATOM 904 C CA . ARG A 1 107 ? 42.407 5.824 -26.548 1.00 65.94 107 ARG A CA 1
ATOM 905 C C . ARG A 1 107 ? 43.238 6.428 -27.673 1.00 65.94 107 ARG A C 1
ATOM 907 O O . ARG A 1 107 ? 43.574 5.717 -28.613 1.00 65.94 107 ARG A O 1
ATOM 914 N N . LEU A 1 108 ? 43.504 7.731 -27.610 1.00 65.62 108 LEU A N 1
ATOM 915 C CA . LEU A 1 108 ? 44.536 8.336 -28.447 1.00 65.62 108 LEU A CA 1
ATOM 916 C C . LEU A 1 108 ? 45.855 7.664 -28.058 1.00 65.62 108 LEU A C 1
ATOM 918 O O . LEU A 1 108 ? 46.341 7.875 -26.948 1.00 65.62 108 LEU A O 1
ATOM 922 N N . ASN A 1 109 ? 46.370 6.805 -28.938 1.00 66.12 109 ASN A N 1
ATOM 923 C CA . ASN A 1 109 ? 47.774 6.426 -28.899 1.00 66.12 109 ASN A CA 1
ATOM 924 C C . ASN A 1 109 ? 48.544 7.682 -29.295 1.00 66.12 109 ASN A C 1
ATOM 926 O O . ASN A 1 109 ? 48.393 8.176 -30.411 1.00 66.12 109 ASN A O 1
ATOM 930 N N . ILE A 1 110 ? 49.262 8.244 -28.332 1.00 62.53 110 ILE A N 1
ATOM 931 C CA . ILE A 1 110 ? 50.258 9.271 -28.595 1.00 62.53 110 ILE A CA 1
ATOM 932 C C . ILE A 1 110 ? 51.540 8.477 -28.824 1.00 62.53 110 ILE A C 1
ATOM 934 O O . ILE A 1 110 ? 52.163 8.046 -27.854 1.00 62.53 110 ILE A O 1
ATOM 938 N N . ASP A 1 111 ? 51.819 8.195 -30.095 1.00 54.28 111 ASP A N 1
ATOM 939 C CA . ASP A 1 111 ? 53.157 7.820 -30.559 1.00 54.28 111 ASP A CA 1
ATOM 940 C C . ASP A 1 111 ? 54.024 9.084 -30.681 1.00 54.28 111 ASP A C 1
ATOM 942 O O . ASP A 1 111 ? 53.471 10.144 -31.070 1.00 54.28 111 ASP A O 1
#

Radius of gyration: 21.03 Å; Cα contacts (8 Å, |Δi|>4): 54; chains: 1; bounding box: 70×30×47 Å

Foldseek 3Di:
DPPVVCVVDPDDDPLCVCLVPLLPDDLVPNPPDDPLLSVLSVVQNPDPVLVVVPVVDDSLVSLVVSCVPRVVNSVVSNVNVPVPPPPPVVVVVVVVVVCCCPVPDDDPPPD

Solvent-accessible surface area (backbone atoms only — not comparable to full-atom values): 6752 Å² total; per-residue (Å²): 136,67,74,66,55,57,76,80,45,79,78,86,55,80,64,51,47,43,68,80,37,56,82,76,45,67,68,92,70,42,76,85,57,54,73,69,38,46,52,44,47,52,56,50,55,70,33,66,68,54,54,53,46,49,75,75,40,56,72,68,60,34,39,60,59,42,32,79,82,34,43,70,48,21,50,56,40,46,58,68,77,57,67,59,82,68,49,66,56,43,50,50,50,50,50,52,51,53,48,50,60,66,73,69,52,81,74,81,80,84,126

Organism: NCBI:txid143950

Mean predicted aligned error: 10.19 Å

Secondary structure (DSSP, 8-state):
--TTHHHHSPPPPGGGHHHH-GGG--GGG--SS-HHHHHHHHHHHH-HHHHHHHHHS-HHHHHHHHTTTSHHHHHHHHHHH--TTTTHHHHHHHHHHHHHHHHS-------